Protein AF-A0A2P7QHW9-F1 (afdb_monomer_lite)

Foldseek 3Di:
DKDKDQQPDDDFPDKGKIWIFAPFWDQAWDKDKDFDDDPDDCVRWDDKWWDALNHTFDWDDPDPRMIMTTDGTRGGTRIMIIID

Sequence (84 aa):
VLTVADAGRVEEGAVATFAIRLDKAVDNATTLRFSLGGDIAADDVGTPTVTINGAAVAVTDLGDGRYSVSVPAGTTDGIRVSVP

Radius of gyration: 12.79 Å; chains: 1; bounding box: 28×23×35 Å

Secondary structure (DSSP, 8-state):
-EEEE------TTS-EEEEEEESS--SS-EEEEEE--SS--TTTS---EEEETTEEEPEEEEETTEEEEEEPTT--S-EEEEE-

Organism: NCBI:txid2116700

pLDDT: mean 90.25, std 7.64, range [69.88, 98.0]

Structure (mmCIF, N/CA/C/O backbone):
data_AF-A0A2P7QHW9-F1
#
_entry.id   AF-A0A2P7QHW9-F1
#
loop_
_atom_site.group_PDB
_atom_site.id
_atom_site.type_symbol
_atom_site.label_atom_id
_atom_site.label_alt_id
_atom_site.lab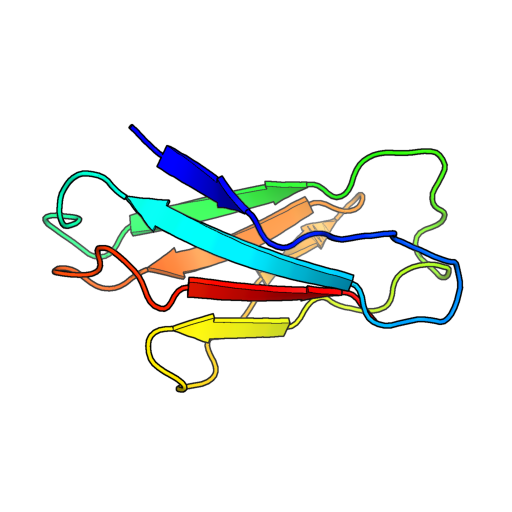el_comp_id
_atom_site.label_asym_id
_atom_site.label_entity_id
_atom_site.label_seq_id
_atom_site.pdbx_PDB_ins_code
_atom_site.Cartn_x
_atom_site.Cartn_y
_atom_site.Cartn_z
_atom_site.occupancy
_atom_site.B_iso_or_equiv
_atom_site.auth_seq_id
_atom_site.auth_comp_id
_atom_site.auth_asym_id
_atom_site.auth_atom_id
_atom_site.pdbx_PDB_model_num
ATOM 1 N N . VAL A 1 1 ? -1.959 -14.178 9.724 1.00 84.69 1 VAL A N 1
ATOM 2 C CA . VAL A 1 1 ? -1.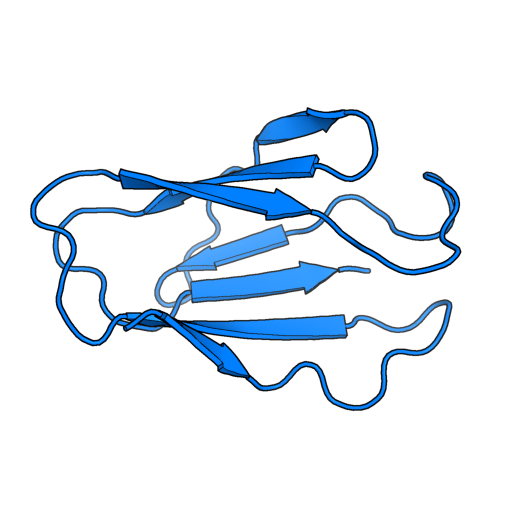427 -14.415 8.367 1.00 84.69 1 VAL A CA 1
ATOM 3 C C . VAL A 1 1 ? -1.699 -13.183 7.528 1.00 84.69 1 VAL A C 1
ATOM 5 O O . VAL A 1 1 ? -2.831 -12.719 7.493 1.00 84.69 1 VAL A O 1
ATOM 8 N N . LEU A 1 2 ? -0.661 -12.653 6.887 1.00 91.12 2 LEU A N 1
ATOM 9 C CA . LEU A 1 2 ? -0.768 -11.595 5.887 1.00 91.12 2 LEU A CA 1
ATOM 10 C C . LEU A 1 2 ? -0.594 -12.238 4.513 1.00 91.12 2 LEU A C 1
ATOM 12 O O . LEU A 1 2 ? 0.341 -13.015 4.318 1.00 91.12 2 LEU A O 1
ATOM 16 N N . THR A 1 3 ? -1.486 -11.928 3.581 1.00 93.19 3 THR A N 1
ATOM 17 C CA . THR A 1 3 ? -1.415 -12.413 2.199 1.00 93.19 3 THR A CA 1
ATOM 18 C C . THR A 1 3 ? -1.321 -11.239 1.243 1.00 93.19 3 THR A C 1
ATOM 20 O O . THR A 1 3 ? -2.077 -10.276 1.383 1.00 93.19 3 THR A O 1
ATOM 23 N N . VAL A 1 4 ? -0.434 -11.353 0.257 1.00 91.56 4 VAL A N 1
ATOM 24 C CA . VAL A 1 4 ? -0.299 -10.404 -0.852 1.00 91.56 4 VAL A CA 1
ATOM 25 C C . VAL A 1 4 ? -0.686 -11.126 -2.138 1.00 91.56 4 VAL A C 1
ATOM 27 O O . VAL A 1 4 ? -0.219 -12.237 -2.381 1.00 91.56 4 VAL A O 1
ATOM 30 N N . ALA A 1 5 ? -1.556 -10.513 -2.932 1.00 89.38 5 ALA A N 1
ATOM 31 C CA . ALA A 1 5 ? -2.081 -11.056 -4.179 1.00 89.38 5 ALA A CA 1
ATOM 32 C C . ALA A 1 5 ? -2.100 -9.985 -5.284 1.00 89.38 5 ALA A C 1
ATOM 34 O O . ALA A 1 5 ? -1.707 -8.840 -5.065 1.00 89.38 5 ALA A O 1
ATOM 35 N N . ASP A 1 6 ? -2.580 -10.374 -6.465 1.00 83.00 6 ASP A N 1
ATOM 36 C CA . ASP A 1 6 ? -2.911 -9.504 -7.603 1.00 83.00 6 ASP A CA 1
ATOM 37 C C . ASP A 1 6 ? -1.764 -8.751 -8.285 1.00 83.00 6 ASP A C 1
ATOM 39 O O . ASP A 1 6 ? -2.034 -8.008 -9.223 1.00 83.00 6 ASP A O 1
ATOM 43 N N . ALA A 1 7 ? -0.502 -9.018 -7.925 1.00 71.12 7 ALA A N 1
ATOM 44 C CA . ALA A 1 7 ? 0.667 -8.435 -8.599 1.00 71.12 7 ALA A CA 1
ATOM 45 C C . ALA A 1 7 ? 0.645 -8.619 -10.129 1.00 71.12 7 ALA A C 1
ATOM 47 O O . ALA A 1 7 ? 1.176 -7.794 -10.867 1.00 71.12 7 ALA A O 1
ATOM 48 N N . GLY A 1 8 ? 0.022 -9.704 -10.605 1.00 76.81 8 GLY A N 1
ATOM 49 C CA . GLY A 1 8 ? -0.043 -10.033 -12.023 1.00 76.81 8 GLY A CA 1
ATOM 50 C C . GLY A 1 8 ? 1.349 -10.170 -12.641 1.00 76.81 8 GLY A C 1
ATOM 51 O O . GLY A 1 8 ? 2.301 -10.599 -11.989 1.00 76.81 8 GLY A O 1
ATOM 52 N N . ARG A 1 9 ? 1.446 -9.820 -13.924 1.00 80.00 9 ARG A N 1
ATOM 53 C CA . ARG A 1 9 ? 2.719 -9.634 -14.618 1.00 80.00 9 ARG A CA 1
ATOM 54 C C . ARG A 1 9 ? 3.132 -8.172 -14.445 1.00 80.00 9 ARG A C 1
ATOM 56 O O . ARG A 1 9 ? 2.387 -7.291 -14.862 1.00 80.00 9 ARG A O 1
ATOM 63 N N . VAL A 1 10 ? 4.283 -7.945 -13.819 1.00 81.94 10 VAL A N 1
ATOM 64 C CA . VAL A 1 10 ? 4.863 -6.611 -13.628 1.00 81.94 10 VAL A CA 1
ATOM 65 C C . VAL A 1 10 ? 5.785 -6.331 -14.806 1.00 81.94 10 VAL A C 1
ATOM 67 O O . VAL A 1 10 ? 6.739 -7.074 -15.017 1.00 81.94 10 VAL A O 1
ATOM 70 N N . GLU A 1 11 ? 5.473 -5.293 -15.575 1.00 78.50 11 GLU A N 1
ATOM 71 C CA . GLU A 1 11 ? 6.267 -4.845 -16.719 1.00 78.50 11 GLU A CA 1
ATOM 72 C C . GLU A 1 11 ? 6.712 -3.405 -16.489 1.00 78.50 11 GLU A C 1
ATOM 74 O O . GLU A 1 11 ? 5.985 -2.612 -15.891 1.00 78.50 11 GLU A O 1
ATOM 79 N N . GLU A 1 12 ? 7.887 -3.068 -17.003 1.00 73.25 12 GLU A N 1
ATOM 80 C CA . GLU A 1 12 ? 8.406 -1.704 -16.996 1.00 73.25 12 GLU A CA 1
ATOM 81 C C . GLU A 1 12 ? 7.430 -0.737 -17.692 1.00 73.25 12 GLU A C 1
ATOM 83 O O . GLU A 1 12 ? 6.883 -1.035 -18.760 1.00 73.25 12 GLU A O 1
ATOM 88 N N . GLY A 1 13 ? 7.187 0.419 -17.067 1.00 77.06 13 GLY A N 1
ATOM 89 C CA . GLY A 1 13 ? 6.271 1.447 -17.570 1.00 77.06 13 GLY A CA 1
ATOM 90 C C . GLY A 1 13 ? 4.778 1.110 -17.457 1.00 77.06 13 GLY A C 1
ATOM 91 O O . GLY A 1 13 ? 3.946 1.868 -17.965 1.00 77.06 13 GLY A O 1
ATOM 92 N N . ALA A 1 14 ? 4.415 -0.009 -16.819 1.00 85.56 14 ALA A N 1
ATOM 93 C CA . ALA A 1 14 ? 3.036 -0.378 -16.529 1.00 85.56 14 ALA A CA 1
ATOM 94 C C . ALA A 1 14 ? 2.763 -0.385 -15.021 1.00 85.56 14 ALA A C 1
ATOM 96 O O . ALA A 1 14 ? 3.575 -0.837 -14.220 1.00 85.56 14 ALA A O 1
ATOM 97 N N . VAL A 1 15 ? 1.548 0.022 -14.641 1.00 88.69 15 VAL A N 1
ATOM 98 C CA . VAL A 1 15 ? 1.152 0.049 -13.230 1.00 88.69 15 VAL A CA 1
ATOM 99 C C . VAL A 1 15 ? 0.996 -1.372 -12.685 1.00 88.69 15 VAL A C 1
ATOM 101 O O . VAL A 1 15 ? 0.080 -2.103 -13.075 1.00 88.69 15 VAL A O 1
ATOM 104 N N . ALA A 1 16 ? 1.821 -1.732 -11.706 1.00 89.81 16 ALA A N 1
ATOM 105 C CA . ALA A 1 16 ? 1.648 -2.936 -10.905 1.00 89.81 16 ALA A CA 1
ATOM 106 C C . ALA A 1 16 ? 0.693 -2.668 -9.739 1.00 89.81 16 ALA A C 1
ATOM 108 O O . ALA A 1 16 ? 0.762 -1.626 -9.088 1.00 89.81 16 ALA A O 1
ATOM 109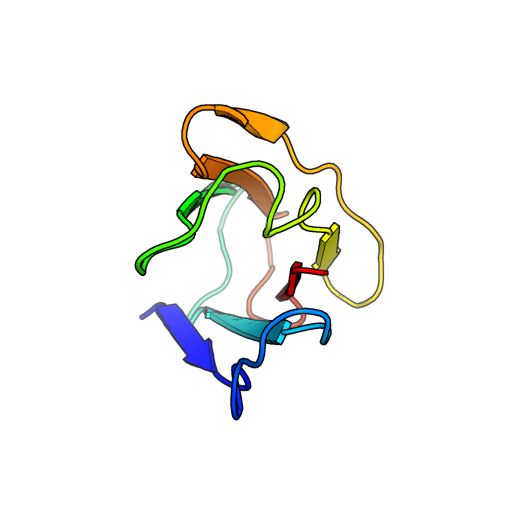 N N . THR A 1 17 ? -0.201 -3.612 -9.438 1.00 92.56 17 THR A N 1
ATOM 110 C CA . THR A 1 17 ? -1.105 -3.488 -8.289 1.00 92.56 17 THR A CA 1
ATOM 111 C C . THR A 1 17 ? -1.007 -4.690 -7.365 1.00 92.56 17 THR A C 1
ATOM 113 O O . THR A 1 17 ? -1.051 -5.817 -7.820 1.00 92.56 17 THR A O 1
ATOM 116 N N . PHE A 1 18 ? -0.957 -4.458 -6.058 1.00 93.62 18 PHE A N 1
ATOM 117 C CA . PHE A 1 18 ? -0.898 -5.495 -5.039 1.00 93.62 18 PHE A CA 1
ATOM 118 C C . PHE A 1 18 ? -2.080 -5.349 -4.082 1.00 93.62 18 PHE A C 1
ATOM 120 O O . PHE A 1 18 ? -2.301 -4.274 -3.518 1.00 93.62 18 PHE A O 1
ATOM 127 N N . ALA A 1 19 ? -2.833 -6.428 -3.882 1.00 94.81 19 ALA A N 1
ATOM 128 C CA . ALA A 1 19 ? -3.897 -6.500 -2.887 1.00 94.81 19 ALA A CA 1
ATOM 129 C C . ALA A 1 19 ? -3.377 -7.175 -1.614 1.00 94.81 19 ALA 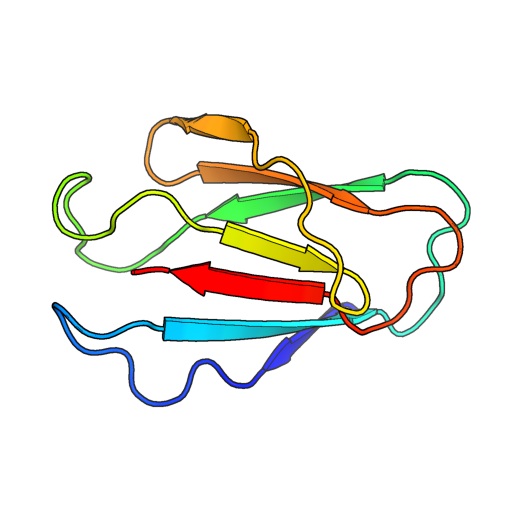A C 1
ATOM 131 O O . ALA A 1 19 ? -2.817 -8.270 -1.670 1.00 94.81 19 ALA A O 1
ATOM 132 N N . ILE A 1 20 ? -3.573 -6.534 -0.461 1.00 94.81 20 ILE A N 1
ATOM 133 C CA . ILE A 1 20 ? -3.120 -7.041 0.837 1.00 94.81 20 ILE A CA 1
ATOM 134 C C . ILE A 1 20 ? -4.341 -7.386 1.693 1.00 94.81 20 ILE A C 1
ATOM 136 O O . ILE A 1 20 ? -5.263 -6.581 1.839 1.00 94.81 20 ILE A O 1
ATOM 140 N N . ARG A 1 21 ? -4.337 -8.589 2.279 1.00 94.56 21 ARG A N 1
ATOM 141 C CA . ARG A 1 21 ? -5.339 -9.037 3.259 1.00 94.56 21 ARG A CA 1
ATOM 142 C C . ARG A 1 21 ? -4.665 -9.544 4.530 1.00 94.56 21 ARG A C 1
ATOM 144 O O . ARG A 1 21 ? -3.597 -10.158 4.483 1.00 94.56 21 ARG A O 1
ATOM 151 N N . LEU A 1 22 ? -5.317 -9.297 5.655 1.00 94.25 22 LEU A N 1
ATOM 152 C CA . LEU A 1 22 ? -4.965 -9.751 6.991 1.00 94.25 22 LEU A CA 1
ATOM 153 C C . LEU A 1 22 ? -6.024 -10.760 7.442 1.00 94.25 22 LEU A C 1
ATOM 155 O O . LEU A 1 22 ? -7.222 -10.526 7.300 1.00 94.25 22 LEU A O 1
ATOM 159 N N . ASP A 1 23 ? -5.592 -11.887 8.000 1.00 94.50 23 ASP A N 1
ATOM 160 C CA . ASP A 1 23 ? -6.492 -12.916 8.540 1.00 94.50 23 ASP A CA 1
ATOM 161 C C . ASP A 1 23 ? -7.315 -12.442 9.745 1.00 94.50 23 ASP A C 1
ATOM 163 O O . ASP A 1 23 ? -8.329 -13.055 10.077 1.00 94.50 23 ASP A O 1
ATOM 167 N N . LYS A 1 24 ? -6.862 -11.385 10.422 1.00 93.31 24 LYS A N 1
ATOM 168 C CA . LYS A 1 24 ? -7.552 -10.734 11.532 1.00 93.31 24 LYS A CA 1
ATOM 169 C C . LYS A 1 24 ? -7.438 -9.228 11.409 1.00 93.31 24 LYS A C 1
ATOM 171 O O . LYS A 1 24 ? -6.497 -8.711 10.808 1.00 93.31 24 LYS A O 1
ATOM 176 N N . ALA A 1 25 ? -8.409 -8.547 12.004 1.00 93.25 25 ALA A N 1
ATOM 177 C CA . ALA A 1 25 ? -8.387 -7.103 12.097 1.00 93.25 25 ALA A CA 1
ATOM 178 C C . ALA A 1 25 ? -7.186 -6.645 12.926 1.00 93.25 25 ALA A C 1
ATOM 180 O O . ALA A 1 25 ? -6.814 -7.297 13.901 1.00 93.25 25 ALA A O 1
ATOM 181 N N . VAL A 1 26 ? -6.608 -5.507 12.557 1.00 90.62 26 VAL A N 1
ATOM 182 C CA . VAL A 1 26 ? -5.671 -4.809 13.442 1.00 90.62 26 VAL A CA 1
ATOM 183 C C . VAL A 1 26 ? -6.432 -4.188 14.621 1.00 90.62 26 VAL A C 1
ATOM 185 O O . VAL A 1 26 ? -7.461 -3.542 14.422 1.00 90.62 26 VAL A O 1
ATOM 188 N N . ASP A 1 27 ? -5.936 -4.366 15.847 1.00 93.31 27 ASP A N 1
ATOM 189 C CA . ASP A 1 27 ? -6.603 -3.875 17.069 1.00 93.31 27 ASP A CA 1
ATOM 190 C C . ASP A 1 27 ? -6.465 -2.353 17.257 1.00 93.31 27 ASP A C 1
ATOM 192 O O . ASP A 1 27 ? -7.272 -1.712 17.928 1.00 93.31 27 ASP A O 1
ATOM 196 N N . ASN A 1 28 ? -5.428 -1.761 16.659 1.00 94.69 28 ASN A N 1
ATOM 197 C CA . ASN A 1 28 ? -5.157 -0.328 16.669 1.00 94.69 28 ASN A CA 1
ATOM 198 C C . ASN A 1 28 ? -4.526 0.100 15.334 1.00 94.69 28 ASN A C 1
ATOM 200 O O . ASN A 1 28 ? -4.146 -0.748 14.519 1.00 94.69 28 ASN A O 1
ATOM 204 N N . ALA A 1 29 ? -4.390 1.410 15.117 1.00 94.94 29 ALA A N 1
ATOM 205 C CA . ALA A 1 29 ? -3.645 1.946 13.988 1.00 94.94 29 ALA A CA 1
ATOM 206 C C . ALA A 1 29 ? -2.245 1.315 13.944 1.00 94.94 29 ALA A C 1
ATOM 208 O O . ALA A 1 29 ? -1.469 1.414 14.896 1.00 94.94 29 ALA A O 1
ATOM 209 N N . THR A 1 30 ? -1.946 0.631 12.845 1.00 95.25 30 THR A N 1
ATOM 210 C CA . THR A 1 30 ? -0.745 -0.189 12.694 1.00 95.25 30 THR A CA 1
ATOM 211 C C . THR A 1 30 ? 0.044 0.288 11.490 1.00 95.25 30 THR A C 1
ATOM 213 O O . THR A 1 30 ? -0.498 0.432 10.397 1.00 95.25 30 THR A O 1
ATOM 216 N N . THR A 1 31 ? 1.340 0.519 11.669 1.00 96.06 31 THR A N 1
ATOM 217 C CA . THR A 1 31 ? 2.221 0.872 10.555 1.00 96.06 31 THR A CA 1
ATOM 218 C C . THR A 1 31 ? 2.626 -0.383 9.798 1.00 96.06 31 THR A C 1
ATOM 220 O O . THR A 1 31 ? 3.302 -1.251 10.351 1.00 96.06 31 THR A O 1
ATOM 223 N N . LEU A 1 32 ? 2.269 -0.455 8.517 1.00 94.69 32 LEU A N 1
ATOM 224 C CA . LEU A 1 32 ? 2.827 -1.442 7.599 1.00 94.69 32 LEU A CA 1
ATOM 225 C C . LEU A 1 32 ? 4.002 -0.831 6.844 1.00 94.69 32 LEU A C 1
ATOM 227 O O . LEU A 1 32 ? 3.955 0.327 6.434 1.00 94.69 32 LEU A O 1
ATOM 231 N N . ARG A 1 33 ? 5.056 -1.627 6.662 1.00 95.44 33 ARG A N 1
ATOM 232 C CA . ARG A 1 33 ? 6.241 -1.276 5.875 1.00 95.44 33 ARG A CA 1
ATOM 233 C C . ARG A 1 33 ? 6.389 -2.271 4.739 1.00 95.44 33 ARG A C 1
ATOM 235 O O . ARG A 1 33 ? 6.234 -3.469 4.965 1.00 95.44 33 ARG A O 1
ATOM 242 N N . PHE A 1 34 ? 6.715 -1.782 3.554 1.00 92.75 34 PHE A N 1
ATOM 243 C CA . PHE A 1 34 ? 6.995 -2.620 2.394 1.00 92.75 34 PHE A CA 1
ATOM 244 C C . PHE A 1 34 ? 8.184 -2.071 1.611 1.00 92.75 34 PHE A C 1
ATOM 246 O O . PHE A 1 34 ? 8.539 -0.899 1.737 1.00 92.75 34 PHE A O 1
ATOM 253 N N . SER A 1 35 ? 8.818 -2.943 0.837 1.00 91.19 35 SER A N 1
ATOM 254 C CA . SER A 1 35 ? 9.926 -2.616 -0.053 1.00 91.19 35 SER A CA 1
ATOM 255 C C . SER A 1 35 ? 9.621 -3.135 -1.446 1.00 91.19 35 SER A C 1
ATOM 257 O O . SER A 1 35 ? 9.106 -4.248 -1.581 1.00 91.19 35 SER A O 1
ATOM 259 N N . LEU A 1 36 ? 9.966 -2.357 -2.462 1.00 87.94 36 LEU A N 1
ATOM 260 C CA . LEU A 1 36 ? 10.016 -2.844 -3.832 1.00 87.94 36 LEU A CA 1
ATOM 261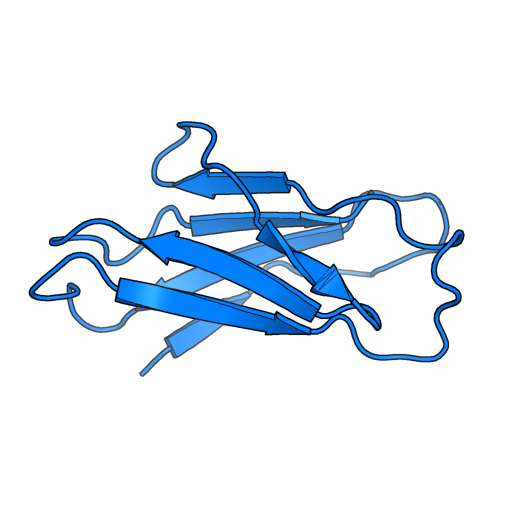 C C . LEU A 1 36 ? 11.316 -3.639 -4.005 1.00 87.94 36 LEU A C 1
ATOM 263 O O . LEU A 1 36 ? 12.370 -3.218 -3.534 1.00 87.94 36 LEU A O 1
ATOM 267 N N . GLY A 1 37 ? 11.219 -4.831 -4.587 1.00 81.38 37 GLY A N 1
ATOM 268 C CA . GLY A 1 37 ? 12.366 -5.692 -4.880 1.00 81.38 37 GLY A CA 1
ATOM 269 C C . GLY A 1 37 ? 12.549 -5.875 -6.384 1.00 81.38 37 GLY A C 1
ATOM 270 O O . GLY A 1 37 ? 11.712 -5.431 -7.165 1.00 81.38 37 GLY A O 1
ATOM 271 N N . GLY A 1 38 ? 13.610 -6.583 -6.770 1.00 80.00 38 GLY A N 1
ATOM 272 C CA . GLY A 1 38 ? 14.024 -6.736 -8.167 1.00 80.00 38 GLY A CA 1
ATOM 273 C C . GLY A 1 38 ? 15.153 -5.777 -8.540 1.00 80.00 38 GLY A C 1
ATOM 274 O O . GLY A 1 38 ? 15.599 -4.984 -7.710 1.00 80.00 38 GLY A O 1
ATOM 275 N N . ASP A 1 39 ? 15.620 -5.880 -9.781 1.00 77.25 39 ASP A N 1
ATOM 276 C CA . ASP A 1 39 ? 16.587 -4.943 -10.352 1.00 77.25 39 ASP A CA 1
ATOM 277 C C . ASP A 1 39 ? 15.821 -3.708 -10.838 1.00 77.25 39 ASP A C 1
ATOM 279 O O . ASP A 1 39 ? 15.363 -3.656 -11.975 1.00 77.25 39 ASP A O 1
ATOM 283 N N . ILE A 1 40 ? 15.616 -2.761 -9.925 1.00 75.69 40 ILE A N 1
ATOM 284 C CA . ILE A 1 40 ? 14.896 -1.504 -10.153 1.00 75.69 40 ILE A CA 1
ATOM 285 C C . ILE A 1 40 ? 15.805 -0.327 -9.787 1.00 75.69 40 ILE A C 1
ATOM 287 O O . ILE A 1 40 ? 16.457 -0.346 -8.737 1.00 75.69 40 ILE A O 1
ATOM 291 N N . ALA A 1 41 ? 15.853 0.706 -10.621 1.00 74.69 41 ALA A N 1
ATOM 292 C CA . ALA A 1 41 ? 16.359 2.017 -10.238 1.00 74.69 41 ALA A CA 1
ATOM 293 C C . ALA A 1 41 ? 15.229 2.862 -9.624 1.00 74.69 41 ALA A C 1
ATOM 295 O O . ALA A 1 41 ? 14.042 2.594 -9.808 1.00 74.69 41 ALA A O 1
ATOM 296 N N . ALA A 1 42 ? 15.585 3.878 -8.835 1.00 69.88 42 ALA A N 1
ATOM 297 C CA . ALA A 1 42 ? 14.595 4.699 -8.130 1.00 69.88 42 ALA A CA 1
ATOM 298 C C . ALA A 1 42 ? 13.715 5.536 -9.077 1.00 69.88 42 ALA A C 1
ATOM 300 O O . ALA A 1 42 ? 12.621 5.940 -8.700 1.00 69.88 42 ALA A O 1
ATOM 301 N N . ASP A 1 43 ? 14.205 5.819 -10.280 1.00 75.06 43 ASP A N 1
ATOM 302 C CA . ASP A 1 43 ? 13.501 6.500 -11.362 1.00 75.06 43 ASP A CA 1
ATOM 303 C C . ASP A 1 43 ? 12.674 5.558 -12.249 1.00 75.06 43 ASP A C 1
ATOM 305 O O . ASP A 1 43 ? 11.795 6.040 -12.963 1.00 75.06 43 ASP A O 1
ATOM 309 N N . ASP A 1 44 ? 12.881 4.240 -12.150 1.00 75.12 44 ASP A N 1
ATOM 310 C CA . ASP A 1 44 ? 12.114 3.243 -12.912 1.00 75.12 44 ASP A CA 1
ATOM 311 C C . ASP A 1 44 ? 10.714 3.020 -12.332 1.00 75.12 44 ASP A C 1
ATOM 313 O O . ASP A 1 44 ? 9.780 2.673 -13.051 1.00 75.12 44 ASP A O 1
ATOM 317 N N . VAL A 1 45 ? 10.572 3.196 -11.016 1.00 77.12 45 VAL A N 1
ATOM 318 C CA . VAL A 1 45 ? 9.334 2.961 -10.274 1.00 77.12 45 VAL A CA 1
ATOM 319 C C . VAL A 1 45 ? 8.954 4.262 -9.581 1.00 77.12 45 VAL A C 1
ATOM 321 O O . VAL A 1 45 ? 9.602 4.698 -8.631 1.00 77.12 45 VAL A O 1
ATOM 324 N N . GLY A 1 46 ? 7.927 4.950 -10.080 1.00 82.62 46 GLY A N 1
ATOM 325 C CA . GLY A 1 46 ? 7.487 6.199 -9.451 1.00 82.62 46 GLY A CA 1
ATOM 326 C C . GLY A 1 46 ? 7.006 5.973 -8.008 1.00 82.62 46 GLY A C 1
ATOM 327 O O . GLY A 1 46 ? 6.980 4.857 -7.488 1.00 82.62 46 GLY A O 1
ATOM 328 N N . THR A 1 47 ? 6.576 7.031 -7.318 1.00 87.69 47 THR A N 1
ATOM 329 C CA . THR A 1 47 ? 6.118 6.881 -5.926 1.00 87.69 47 THR A CA 1
ATOM 330 C C . THR A 1 47 ? 4.863 5.997 -5.844 1.00 87.69 47 THR A C 1
ATOM 332 O O . THR A 1 47 ? 3.847 6.331 -6.464 1.00 87.69 47 THR A O 1
ATOM 335 N N . PRO A 1 48 ? 4.872 4.912 -5.045 1.00 93.44 48 PRO A N 1
ATOM 336 C CA . PRO A 1 48 ? 3.693 4.084 -4.853 1.00 93.44 48 PRO A CA 1
ATOM 337 C C . PRO A 1 48 ? 2.535 4.866 -4.239 1.00 93.44 48 PRO A C 1
ATOM 339 O O . PRO A 1 48 ? 2.715 5.730 -3.380 1.00 93.44 48 PRO A O 1
ATOM 342 N N . THR A 1 49 ? 1.320 4.490 -4.617 1.00 96.25 49 THR A N 1
ATOM 343 C CA . THR A 1 49 ? 0.086 4.989 -4.006 1.00 96.25 49 THR A CA 1
ATOM 344 C C . THR A 1 49 ? -0.611 3.867 -3.253 1.00 96.25 49 THR A C 1
ATOM 346 O O . THR A 1 49 ? -0.533 2.699 -3.639 1.00 96.25 49 THR A O 1
ATOM 349 N N . VAL A 1 50 ? -1.295 4.207 -2.159 1.00 98.00 50 VAL A N 1
ATOM 350 C CA . VAL A 1 50 ? -2.044 3.232 -1.362 1.00 98.00 50 VAL A CA 1
ATOM 351 C C . VAL A 1 50 ? -3.475 3.703 -1.158 1.00 98.00 50 VAL A C 1
ATOM 353 O O . VAL A 1 50 ? -3.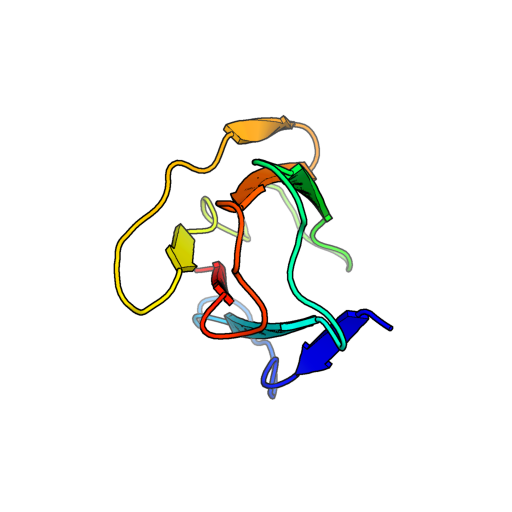720 4.855 -0.801 1.00 98.00 50 VAL A O 1
ATOM 356 N N . THR A 1 51 ? -4.421 2.785 -1.341 1.00 97.94 51 THR A N 1
ATOM 357 C CA . THR A 1 51 ? -5.805 2.960 -0.896 1.00 97.94 51 THR A CA 1
ATOM 358 C C . THR A 1 51 ? -6.162 1.928 0.160 1.00 97.94 51 THR A C 1
ATOM 360 O O . THR A 1 51 ? -5.743 0.778 0.048 1.00 97.94 51 THR A O 1
ATOM 363 N N . ILE A 1 52 ? -6.983 2.310 1.134 1.00 97.44 52 ILE A N 1
ATOM 364 C CA . ILE A 1 52 ? -7.614 1.396 2.089 1.00 97.44 52 ILE A CA 1
ATOM 365 C C . ILE A 1 52 ? -9.123 1.592 1.978 1.00 97.44 52 ILE A C 1
ATOM 367 O O . ILE A 1 52 ? -9.619 2.704 2.151 1.00 97.44 52 ILE A O 1
ATOM 371 N N . ASN A 1 53 ? -9.852 0.526 1.642 1.00 95.94 53 ASN A N 1
ATOM 372 C CA . ASN A 1 53 ? -11.303 0.565 1.407 1.00 95.94 53 ASN A CA 1
ATOM 373 C C . ASN A 1 53 ? -11.715 1.635 0.375 1.00 95.94 53 ASN A C 1
ATOM 375 O O . ASN A 1 53 ? -12.736 2.302 0.518 1.00 95.94 53 ASN A O 1
ATOM 379 N N . GLY A 1 54 ? -10.883 1.826 -0.655 1.00 96.06 54 GLY A N 1
ATOM 380 C CA . GLY A 1 54 ? -11.098 2.809 -1.723 1.00 96.06 54 GLY A CA 1
ATOM 381 C C . GLY A 1 54 ? -10.707 4.252 -1.378 1.00 96.06 54 GLY A C 1
ATOM 382 O O . GLY A 1 54 ? -10.691 5.091 -2.274 1.00 96.06 54 GLY A O 1
ATOM 383 N N . ALA A 1 55 ? -10.346 4.554 -0.127 1.00 97.62 55 ALA A N 1
ATOM 384 C CA . ALA A 1 55 ? -9.856 5.872 0.270 1.00 97.62 55 ALA A CA 1
ATOM 385 C C . ALA A 1 55 ? -8.330 5.949 0.148 1.00 97.62 55 ALA A C 1
ATOM 387 O O . ALA A 1 55 ? -7.628 5.039 0.589 1.00 97.62 55 ALA A O 1
ATOM 388 N N . ALA A 1 56 ? -7.811 7.037 -0.426 1.00 97.75 56 ALA A N 1
ATOM 389 C CA . ALA A 1 56 ? -6.373 7.278 -0.501 1.00 97.75 56 ALA A CA 1
ATOM 390 C C . ALA A 1 56 ? -5.769 7.459 0.899 1.00 97.75 56 ALA A C 1
ATOM 392 O O . ALA A 1 56 ? -6.334 8.156 1.744 1.00 97.75 56 ALA A O 1
ATOM 393 N N . VAL A 1 57 ? -4.603 6.854 1.124 1.00 97.38 57 VAL A N 1
ATOM 394 C CA . VAL A 1 57 ? -3.844 6.970 2.372 1.00 97.38 57 VAL A CA 1
ATOM 395 C C . VAL A 1 57 ? -2.449 7.493 2.063 1.00 97.38 57 VAL A C 1
ATOM 397 O O . VAL A 1 57 ? -1.842 7.121 1.059 1.00 97.38 57 VAL A O 1
ATOM 400 N N . ALA A 1 58 ? -1.945 8.371 2.930 1.00 97.19 58 ALA A N 1
ATOM 401 C CA . ALA A 1 58 ? -0.602 8.911 2.798 1.00 97.19 58 ALA A CA 1
ATOM 402 C C . ALA A 1 58 ? 0.444 7.790 2.868 1.00 97.19 58 ALA A C 1
ATOM 404 O O . ALA A 1 58 ? 0.434 6.963 3.784 1.00 97.19 58 ALA A O 1
ATOM 405 N N . VAL A 1 59 ? 1.353 7.803 1.896 1.00 97.06 59 VAL A N 1
ATOM 406 C CA . VAL A 1 59 ? 2.521 6.930 1.848 1.00 97.06 59 VAL A CA 1
ATOM 407 C C . VAL A 1 59 ? 3.723 7.741 2.299 1.00 97.06 59 VAL A C 1
ATOM 409 O O . VAL A 1 59 ? 3.991 8.815 1.764 1.00 97.06 59 VAL A O 1
ATOM 412 N N . THR A 1 60 ? 4.449 7.223 3.281 1.00 96.94 60 THR A N 1
ATOM 413 C CA . THR A 1 60 ? 5.729 7.794 3.695 1.00 96.94 60 THR A CA 1
ATOM 414 C C . THR A 1 60 ? 6.840 7.054 2.970 1.00 96.94 60 THR A C 1
ATOM 416 O O . THR A 1 60 ? 7.022 5.854 3.195 1.00 96.94 60 THR A O 1
ATOM 419 N N . ASP A 1 61 ? 7.583 7.770 2.131 1.00 93.31 61 ASP A N 1
ATOM 420 C CA . ASP A 1 61 ? 8.840 7.293 1.556 1.00 93.31 61 ASP A CA 1
ATOM 421 C C . ASP A 1 61 ? 9.922 7.240 2.645 1.00 93.31 61 ASP A C 1
ATOM 423 O O . ASP A 1 61 ? 10.133 8.204 3.385 1.00 93.31 61 ASP A O 1
ATOM 427 N N . LEU A 1 62 ? 10.558 6.079 2.787 1.00 92.94 62 LEU A N 1
ATOM 428 C CA . LEU A 1 62 ? 11.626 5.820 3.750 1.00 92.94 62 LEU A CA 1
ATOM 429 C C . LEU A 1 62 ? 13.012 5.766 3.080 1.00 92.94 62 LEU A C 1
ATOM 431 O O . LEU A 1 62 ? 13.999 5.533 3.781 1.00 92.94 62 LEU A O 1
ATOM 435 N N . GLY A 1 63 ? 13.086 5.952 1.760 1.00 87.81 63 GLY A N 1
ATOM 436 C CA . GLY A 1 63 ? 14.291 5.822 0.949 1.00 87.81 63 GLY A CA 1
ATOM 437 C C . GLY A 1 63 ? 14.615 4.378 0.556 1.00 87.81 63 GLY A C 1
ATOM 438 O O . GLY A 1 63 ? 14.190 3.409 1.197 1.00 87.81 63 GLY A O 1
ATOM 439 N N . ASP A 1 64 ? 15.414 4.237 -0.503 1.00 84.88 64 ASP A N 1
ATOM 440 C CA . ASP A 1 64 ? 15.903 2.955 -1.034 1.00 84.88 64 ASP A CA 1
ATOM 441 C C . ASP A 1 64 ? 14.768 1.976 -1.395 1.00 84.88 64 ASP A C 1
ATOM 443 O O . ASP A 1 64 ? 14.805 0.799 -1.035 1.00 84.88 64 ASP A O 1
ATOM 447 N N . GLY A 1 65 ? 13.702 2.479 -2.029 1.00 87.19 65 GLY A N 1
ATOM 448 C CA . GLY A 1 65 ? 12.546 1.669 -2.433 1.00 87.19 65 GLY A CA 1
ATOM 449 C C . GLY A 1 65 ? 11.701 1.142 -1.266 1.00 87.19 65 GLY A C 1
ATOM 450 O O . GLY A 1 65 ? 10.937 0.189 -1.442 1.00 87.19 65 GLY A O 1
ATOM 451 N N . ARG A 1 66 ? 11.836 1.720 -0.063 1.00 91.44 66 ARG A N 1
ATOM 452 C CA . ARG A 1 66 ? 11.073 1.347 1.138 1.00 91.44 66 ARG A CA 1
ATOM 453 C C . ARG A 1 66 ? 10.012 2.388 1.453 1.00 91.44 66 ARG A C 1
ATOM 455 O O . ARG A 1 66 ? 10.283 3.581 1.467 1.00 91.44 66 ARG A O 1
ATOM 462 N N . TYR A 1 67 ? 8.832 1.919 1.835 1.00 94.88 67 TYR A N 1
ATOM 463 C CA . TYR A 1 67 ? 7.670 2.761 2.097 1.00 94.88 67 TYR A CA 1
ATOM 464 C C . TYR A 1 67 ? 6.928 2.307 3.350 1.00 94.88 67 TYR A C 1
ATOM 466 O O . TYR A 1 67 ? 7.072 1.169 3.814 1.00 94.88 67 TYR A O 1
ATOM 474 N N . SER A 1 68 ? 6.112 3.198 3.907 1.00 97.00 68 SER A N 1
ATOM 475 C CA . SER A 1 68 ? 5.190 2.854 4.986 1.00 97.00 68 SER A CA 1
ATOM 476 C C . SER A 1 68 ? 3.835 3.530 4.864 1.00 97.00 68 SER A C 1
ATOM 478 O O . SER A 1 68 ? 3.706 4.601 4.275 1.00 97.00 68 SER A O 1
ATOM 480 N N . VAL A 1 69 ? 2.826 2.882 5.442 1.00 97.44 69 VAL A N 1
ATOM 481 C CA . VAL A 1 69 ? 1.442 3.354 5.494 1.00 97.44 69 VAL A CA 1
ATOM 482 C C . VAL A 1 69 ? 0.840 3.049 6.866 1.00 97.44 69 VAL A C 1
ATOM 484 O O . VAL A 1 69 ? 1.147 2.019 7.472 1.00 97.44 69 VAL A O 1
ATOM 487 N N . SER A 1 70 ? -0.021 3.938 7.363 1.00 97.31 70 SER A N 1
ATOM 488 C CA . SER A 1 70 ? -0.817 3.685 8.568 1.00 97.31 70 SER A CA 1
ATOM 489 C C . SER A 1 70 ? -2.117 2.977 8.193 1.00 97.31 70 SER A C 1
ATOM 491 O O . SER A 1 70 ? -2.911 3.494 7.409 1.00 97.31 70 SER A O 1
ATOM 493 N N . VAL A 1 71 ? -2.331 1.790 8.751 1.00 96.56 71 VAL A N 1
ATOM 494 C CA . VAL A 1 71 ? -3.540 0.987 8.564 1.00 96.56 71 VAL A CA 1
ATOM 495 C C . VAL A 1 71 ? -4.451 1.165 9.781 1.00 96.56 71 VAL A C 1
ATOM 497 O O . VAL A 1 71 ? -4.030 0.821 10.887 1.00 96.56 71 VAL A O 1
ATOM 500 N N . PRO A 1 72 ? -5.680 1.691 9.622 1.00 96.56 72 PRO A N 1
ATOM 501 C CA . PRO A 1 72 ? -6.604 1.906 10.734 1.00 96.56 72 PRO A CA 1
ATOM 502 C C . PRO A 1 72 ? -7.015 0.612 11.439 1.00 96.56 72 PRO A C 1
ATOM 504 O O . PRO A 1 72 ? -7.105 -0.442 10.805 1.00 96.56 72 PRO A O 1
ATOM 507 N N . ALA A 1 73 ? -7.358 0.723 12.727 1.00 96.50 73 ALA A N 1
ATOM 508 C CA . ALA A 1 73 ? -7.991 -0.350 13.494 1.00 96.50 73 ALA A CA 1
ATOM 509 C C . ALA A 1 73 ? -9.205 -0.936 12.744 1.00 96.50 73 ALA A C 1
ATOM 511 O O . ALA A 1 73 ? -9.928 -0.211 12.060 1.00 96.50 73 ALA A O 1
ATOM 512 N N . GLY A 1 74 ? -9.440 -2.241 12.868 1.00 96.25 74 GLY A N 1
ATOM 513 C CA . GLY A 1 74 ? -10.547 -2.923 12.192 1.00 96.25 74 GLY A CA 1
ATOM 514 C C . GLY A 1 74 ? -10.259 -3.358 10.749 1.00 96.25 74 GLY A C 1
ATOM 515 O O . GLY A 1 74 ? -11.044 -4.117 10.184 1.00 96.25 74 GLY A O 1
ATOM 516 N N . THR A 1 75 ? -9.144 -2.932 10.144 1.00 96.94 75 THR A N 1
ATOM 517 C CA . THR A 1 75 ? -8.829 -3.284 8.749 1.00 96.94 75 THR A CA 1
ATOM 518 C C . THR A 1 75 ? -8.443 -4.758 8.623 1.00 96.94 75 THR A C 1
ATOM 520 O O . THR A 1 75 ? -7.568 -5.233 9.346 1.00 96.94 75 THR A O 1
ATOM 523 N N . THR A 1 76 ? -9.064 -5.464 7.676 1.00 96.62 76 THR A N 1
ATOM 524 C CA . THR A 1 76 ? -8.722 -6.848 7.290 1.00 96.62 76 THR A CA 1
ATOM 525 C C . THR A 1 76 ? -8.425 -6.979 5.801 1.00 96.62 76 THR A C 1
ATOM 527 O O . THR A 1 76 ? -7.621 -7.814 5.402 1.00 96.62 76 THR A O 1
ATOM 530 N N . ASP A 1 77 ? -9.033 -6.151 4.959 1.00 95.06 77 ASP A N 1
ATOM 531 C CA . ASP A 1 77 ? -8.841 -6.146 3.515 1.00 95.06 77 ASP A CA 1
ATOM 532 C C . ASP A 1 77 ? -8.936 -4.720 2.946 1.00 95.06 77 ASP A C 1
ATOM 534 O O . ASP A 1 77 ? -8.771 -3.735 3.667 1.00 95.06 77 ASP A O 1
ATOM 538 N N . GLY A 1 78 ? -9.090 -4.605 1.624 1.00 94.50 78 GLY A N 1
ATOM 539 C CA . GLY A 1 78 ? -9.239 -3.317 0.944 1.00 94.50 78 GLY A CA 1
ATOM 540 C C . GLY A 1 78 ? -7.954 -2.493 0.840 1.00 94.50 78 GLY A C 1
ATOM 541 O O . GLY A 1 78 ? -7.997 -1.401 0.276 1.00 94.50 78 GLY A O 1
ATOM 542 N N . ILE A 1 79 ? -6.827 -3.002 1.346 1.00 97.00 79 ILE A N 1
ATOM 543 C CA . ILE A 1 79 ? -5.502 -2.399 1.191 1.00 97.00 79 ILE A CA 1
ATOM 544 C C . ILE A 1 79 ? -4.998 -2.721 -0.219 1.00 97.00 79 ILE A C 1
ATOM 546 O O . ILE A 1 79 ? -4.771 -3.885 -0.559 1.00 97.00 79 ILE A O 1
ATOM 550 N N . ARG A 1 80 ? -4.812 -1.686 -1.037 1.00 96.62 80 ARG A N 1
ATOM 551 C CA . ARG A 1 80 ? -4.324 -1.794 -2.414 1.00 96.62 80 ARG A CA 1
ATOM 552 C C . ARG A 1 80 ? -3.128 -0.876 -2.604 1.00 96.62 80 ARG A C 1
ATOM 554 O O . ARG A 1 80 ? -3.249 0.323 -2.373 1.00 96.62 80 ARG A O 1
ATOM 561 N N . VAL A 1 81 ? -1.999 -1.440 -3.016 1.00 95.88 81 VAL A N 1
ATOM 562 C CA . VAL A 1 81 ? -0.770 -0.706 -3.342 1.00 95.88 81 VAL A CA 1
ATOM 563 C C . VAL A 1 81 ? -0.638 -0.668 -4.857 1.00 95.88 81 VAL A C 1
ATOM 565 O O . VAL A 1 81 ? -0.691 -1.723 -5.481 1.00 95.88 81 VAL A O 1
ATOM 568 N N . SER A 1 82 ? -0.478 0.514 -5.445 1.00 94.62 82 SER A N 1
ATOM 569 C CA . SER A 1 82 ? -0.219 0.667 -6.882 1.00 94.62 82 SER A CA 1
ATOM 570 C C . SER A 1 82 ? 1.152 1.295 -7.082 1.00 94.62 82 SER A C 1
ATOM 572 O O . SER A 1 82 ? 1.435 2.339 -6.494 1.00 94.62 82 SER A O 1
ATOM 574 N N . VAL A 1 83 ? 1.987 0.652 -7.888 1.00 91.75 83 VAL A N 1
ATOM 575 C CA . VAL A 1 83 ? 3.336 1.101 -8.240 1.00 91.75 83 VAL A CA 1
ATOM 576 C C . VAL A 1 83 ? 3.302 1.481 -9.720 1.00 91.75 83 VAL A C 1
ATOM 578 O O . VAL A 1 83 ? 2.962 0.608 -10.520 1.00 91.75 83 VAL A O 1
ATOM 581 N N . PRO A 1 84 ? 3.514 2.759 -10.066 1.00 88.00 84 PRO A N 1
ATOM 582 C CA . PRO A 1 84 ? 3.497 3.224 -11.448 1.00 88.00 84 PRO A CA 1
ATOM 583 C C . PRO A 1 84 ? 4.747 2.822 -12.228 1.00 88.00 84 PRO A C 1
ATOM 585 O O . PRO A 1 84 ? 5.816 2.688 -11.589 1.00 88.00 84 PRO A O 1
#